Protein AF-A0A966UZ07-F1 (afdb_monomer)

Structure (mmCIF, N/CA/C/O backbone):
data_AF-A0A966UZ07-F1
#
_entry.id   AF-A0A966UZ07-F1
#
loop_
_atom_site.group_PDB
_atom_site.id
_atom_site.type_symbol
_atom_site.label_atom_id
_atom_site.label_alt_id
_atom_site.label_comp_id
_atom_site.label_asym_id
_atom_site.label_entity_id
_atom_site.label_seq_id
_atom_site.pdbx_PDB_ins_code
_atom_site.Cartn_x
_atom_site.Cartn_y
_atom_site.Cartn_z
_atom_site.occupancy
_atom_site.B_iso_or_equiv
_atom_site.auth_seq_id
_atom_site.auth_comp_id
_atom_site.auth_asym_id
_atom_site.auth_atom_id
_atom_site.pdbx_PDB_model_num
ATOM 1 N N . VAL A 1 1 ? 39.379 7.204 -19.255 1.00 56.56 1 VAL A N 1
ATOM 2 C CA . VAL A 1 1 ? 38.805 5.836 -19.252 1.00 56.56 1 VAL A CA 1
ATOM 3 C C . VAL A 1 1 ? 37.739 5.782 -20.336 1.00 56.56 1 VAL A C 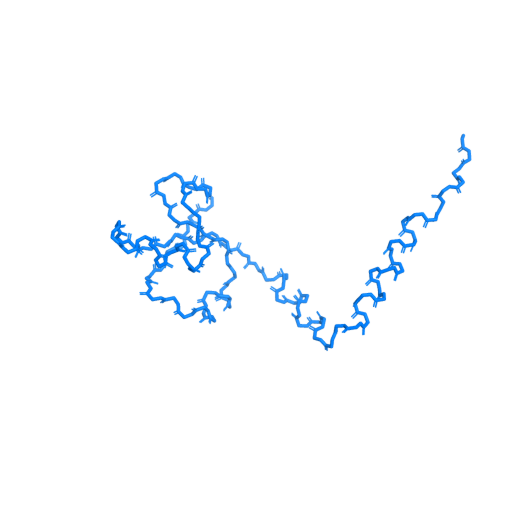1
ATOM 5 O O . VAL A 1 1 ? 36.778 6.531 -20.200 1.00 56.56 1 VAL A O 1
ATOM 8 N N . PRO A 1 2 ? 37.898 5.022 -21.434 1.00 53.38 2 PRO A N 1
ATOM 9 C CA . PRO A 1 2 ? 36.825 4.905 -22.415 1.00 53.38 2 PRO A CA 1
ATOM 10 C C . PRO A 1 2 ? 35.706 4.027 -21.837 1.00 53.38 2 PRO A C 1
ATOM 12 O O . PRO A 1 2 ? 35.971 2.978 -21.248 1.00 53.38 2 PRO A O 1
ATOM 15 N N . VAL A 1 3 ? 34.454 4.470 -21.966 1.00 54.72 3 VAL A N 1
ATOM 16 C CA . VAL A 1 3 ? 33.272 3.709 -21.540 1.00 54.72 3 VAL A CA 1
ATOM 17 C C . VAL A 1 3 ? 32.961 2.683 -22.627 1.00 54.72 3 VAL A C 1
ATOM 19 O O . VAL A 1 3 ? 32.349 2.996 -23.639 1.00 54.72 3 VAL A O 1
ATOM 22 N N . TRP A 1 4 ? 33.408 1.449 -22.426 1.00 55.00 4 TRP A N 1
ATOM 23 C CA . TRP A 1 4 ? 33.135 0.314 -23.317 1.00 55.00 4 TRP A CA 1
ATOM 24 C C . TRP A 1 4 ? 31.809 -0.398 -22.986 1.00 55.00 4 TRP A C 1
ATOM 26 O O . TRP A 1 4 ? 31.401 -1.318 -23.687 1.00 55.00 4 TRP A O 1
ATOM 36 N N . ALA A 1 5 ? 31.105 0.040 -21.937 1.00 57.09 5 ALA A N 1
ATOM 37 C CA . ALA A 1 5 ? 29.856 -0.549 -21.466 1.00 57.09 5 ALA A CA 1
ATOM 38 C C . ALA A 1 5 ? 28.657 0.389 -21.691 1.00 57.09 5 ALA A C 1
ATOM 40 O O . ALA A 1 5 ? 27.947 0.743 -20.757 1.00 57.09 5 ALA A O 1
ATOM 41 N N . ALA A 1 6 ? 28.393 0.759 -22.945 1.00 54.38 6 ALA A N 1
ATOM 42 C CA . ALA A 1 6 ? 27.106 1.352 -23.336 1.00 54.38 6 ALA A CA 1
ATOM 43 C C . ALA A 1 6 ? 25.955 0.313 -23.370 1.00 54.38 6 ALA A C 1
ATOM 45 O O . ALA A 1 6 ? 24.826 0.647 -23.709 1.00 54.38 6 ALA A O 1
ATOM 46 N N . HIS A 1 7 ? 26.230 -0.956 -23.039 1.00 64.31 7 HIS A N 1
ATOM 47 C CA . HIS A 1 7 ? 25.333 -2.069 -23.351 1.00 64.31 7 HIS A CA 1
ATOM 48 C C . HIS A 1 7 ? 24.337 -2.432 -22.244 1.00 64.31 7 HIS A C 1
ATOM 50 O O . HIS A 1 7 ? 23.199 -2.732 -22.564 1.00 64.31 7 HIS A O 1
ATOM 56 N N . ARG A 1 8 ? 24.696 -2.390 -20.950 1.00 74.12 8 ARG A N 1
ATOM 57 C CA . ARG A 1 8 ? 23.796 -2.928 -19.905 1.00 74.12 8 ARG A CA 1
ATOM 58 C C . ARG A 1 8 ? 22.498 -2.123 -19.774 1.00 74.12 8 ARG A C 1
ATOM 60 O O . ARG A 1 8 ? 21.432 -2.709 -19.861 1.00 74.12 8 ARG A O 1
ATOM 67 N N . ALA A 1 9 ? 22.590 -0.798 -19.649 1.00 85.00 9 ALA A N 1
ATOM 68 C CA . ALA A 1 9 ? 21.405 0.050 -19.510 1.00 85.00 9 ALA A CA 1
ATOM 69 C C . ALA A 1 9 ? 20.488 -0.024 -20.744 1.00 85.00 9 ALA A C 1
ATOM 71 O O . ALA A 1 9 ? 19.271 -0.066 -20.605 1.00 85.00 9 ALA A O 1
ATOM 72 N N . LEU A 1 10 ? 21.067 -0.086 -21.950 1.00 86.12 10 LEU A N 1
ATOM 73 C CA . LEU A 1 10 ? 20.292 -0.237 -23.181 1.00 86.12 10 LEU A CA 1
ATOM 74 C C . LEU A 1 10 ? 19.610 -1.609 -23.244 1.00 86.12 10 LEU A C 1
ATOM 76 O O . LEU A 1 10 ? 18.427 -1.686 -23.560 1.00 86.12 10 LEU A O 1
ATOM 80 N N . THR A 1 11 ? 20.333 -2.676 -22.904 1.00 88.00 11 THR A N 1
ATOM 81 C CA . THR A 1 11 ? 19.785 -4.032 -22.817 1.00 88.00 11 THR A CA 1
ATOM 82 C C . THR A 1 11 ? 18.654 -4.117 -21.788 1.00 88.00 11 THR A C 1
ATOM 84 O O . THR A 1 11 ? 17.624 -4.715 -22.085 1.00 88.00 11 THR A O 1
ATOM 87 N N . ASP A 1 12 ? 18.788 -3.472 -20.625 1.00 89.31 12 ASP A N 1
ATOM 88 C CA . ASP A 1 12 ? 17.732 -3.406 -19.605 1.00 89.31 12 ASP A CA 1
ATOM 89 C C . ASP A 1 12 ? 16.489 -2.670 -20.134 1.00 89.31 12 ASP A C 1
ATOM 91 O O . ASP A 1 12 ? 15.372 -3.164 -19.980 1.00 89.31 12 ASP A O 1
ATOM 95 N N . CYS A 1 13 ? 16.666 -1.535 -20.823 1.00 90.88 13 CYS A N 1
ATOM 96 C CA . CYS A 1 13 ? 15.563 -0.819 -21.469 1.00 90.88 13 CYS A CA 1
ATOM 97 C C . CYS A 1 13 ? 14.856 -1.681 -22.525 1.00 90.88 13 CYS A C 1
ATOM 99 O O . CYS A 1 13 ? 13.629 -1.700 -22.570 1.00 90.88 13 CYS A O 1
ATOM 101 N N . ILE A 1 14 ? 15.609 -2.421 -23.348 1.00 91.31 14 ILE A N 1
ATOM 102 C CA . ILE A 1 14 ? 15.040 -3.332 -24.353 1.00 91.31 14 ILE A CA 1
ATOM 103 C C . ILE A 1 14 ? 14.225 -4.435 -23.673 1.00 91.31 14 ILE A C 1
ATOM 105 O O . ILE A 1 14 ? 13.098 -4.705 -24.090 1.00 91.31 14 ILE A O 1
ATOM 109 N N . TYR A 1 15 ? 14.755 -5.050 -22.612 1.00 92.69 15 TYR A N 1
ATOM 110 C CA . TYR A 1 15 ? 14.028 -6.080 -21.873 1.00 92.69 15 TYR A CA 1
ATOM 111 C C . TYR A 1 15 ? 12.760 -5.538 -21.212 1.00 92.69 15 TYR A C 1
ATOM 113 O O . TYR A 1 15 ? 11.721 -6.193 -21.287 1.00 92.69 15 TYR A O 1
ATOM 121 N N . LEU A 1 16 ? 12.810 -4.345 -20.611 1.00 93.19 16 LEU A N 1
ATOM 122 C CA . LEU A 1 16 ? 11.622 -3.693 -20.054 1.00 93.19 16 LEU A CA 1
ATOM 123 C C . LEU A 1 16 ? 10.551 -3.478 -21.130 1.00 93.19 16 LEU A C 1
ATOM 125 O O . LEU A 1 16 ? 9.400 -3.852 -20.909 1.00 93.19 16 LEU A O 1
ATOM 129 N N . SER A 1 17 ? 10.928 -2.974 -22.309 1.00 93.75 17 SER A N 1
ATOM 130 C CA . SER A 1 17 ? 10.001 -2.799 -23.435 1.00 93.75 17 SER A CA 1
ATOM 131 C C . SER A 1 17 ? 9.370 -4.120 -23.883 1.00 93.75 17 SER A C 1
ATOM 133 O O . SER A 1 17 ? 8.153 -4.196 -24.014 1.00 93.75 17 SER A O 1
ATOM 135 N N . GLN A 1 18 ? 10.158 -5.189 -24.035 1.00 95.06 18 GLN A N 1
ATOM 136 C CA . GLN A 1 18 ? 9.644 -6.510 -24.431 1.00 95.06 18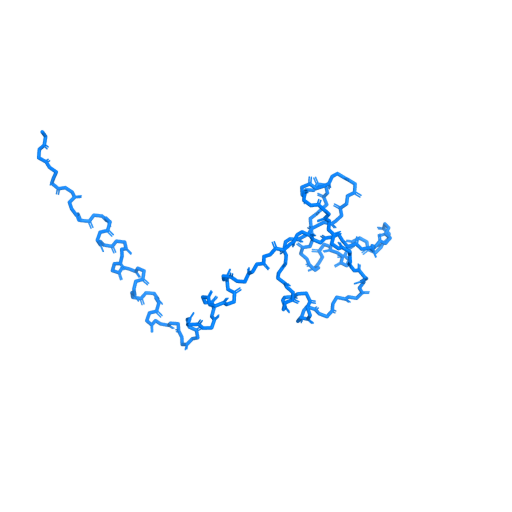 GLN A CA 1
ATOM 137 C C . GLN A 1 18 ? 8.687 -7.123 -23.400 1.00 95.06 18 GLN A C 1
ATOM 139 O O . GLN A 1 18 ? 7.781 -7.878 -23.758 1.00 95.06 18 GLN A O 1
ATOM 144 N N . VAL A 1 19 ? 8.895 -6.846 -22.111 1.00 94.31 19 VAL A N 1
ATOM 145 C CA . VAL A 1 19 ? 7.973 -7.266 -21.047 1.00 94.31 19 VAL A CA 1
ATOM 146 C C . VAL A 1 19 ? 6.678 -6.460 -21.125 1.00 94.31 19 VAL A C 1
ATOM 148 O O . VAL A 1 19 ? 5.594 -7.037 -21.060 1.00 94.31 19 VAL A O 1
ATOM 151 N N . PHE A 1 20 ? 6.785 -5.147 -21.311 1.00 94.31 20 PHE A N 1
ATOM 152 C CA . PHE A 1 20 ? 5.647 -4.240 -21.434 1.00 94.31 20 PHE A CA 1
ATOM 153 C C . PHE A 1 20 ? 4.780 -4.524 -22.666 1.00 94.31 20 PHE A C 1
ATOM 155 O O . PHE A 1 20 ? 3.558 -4.509 -22.546 1.00 94.31 20 PHE A O 1
ATOM 162 N N . GLU A 1 21 ? 5.371 -4.900 -23.803 1.00 94.88 21 GLU A N 1
ATOM 163 C CA . GLU A 1 21 ? 4.644 -5.322 -25.015 1.00 94.88 21 GLU A CA 1
ATOM 164 C C . GLU A 1 21 ? 3.709 -6.521 -24.785 1.00 94.88 21 GLU A C 1
ATOM 166 O O . GLU A 1 21 ? 2.714 -6.681 -25.489 1.00 94.88 21 GLU A O 1
ATOM 171 N N . ARG A 1 22 ? 4.003 -7.371 -23.794 1.00 95.12 22 ARG A N 1
ATOM 172 C CA . ARG A 1 22 ? 3.187 -8.551 -23.461 1.00 95.12 22 ARG A CA 1
ATOM 173 C C . ARG A 1 22 ? 2.043 -8.233 -22.494 1.00 95.12 22 ARG A C 1
ATOM 175 O O . ARG A 1 22 ? 1.255 -9.123 -22.183 1.00 95.12 22 ARG A O 1
ATOM 182 N N . CYS A 1 23 ? 1.958 -6.998 -22.003 1.00 95.56 23 CYS A N 1
ATOM 183 C CA . CYS A 1 23 ? 0.972 -6.563 -21.024 1.00 95.56 23 CYS A CA 1
ATOM 184 C C . CYS A 1 23 ? -0.166 -5.811 -21.728 1.00 95.56 23 CYS A C 1
ATOM 186 O O . CYS A 1 23 ? -0.042 -4.633 -22.056 1.00 95.56 23 CYS A O 1
ATOM 188 N N . SER A 1 24 ? -1.291 -6.488 -21.963 1.00 95.06 24 SER A N 1
ATOM 189 C CA . SER A 1 24 ? -2.433 -5.926 -22.706 1.00 95.06 24 SER A CA 1
ATOM 190 C C . SER A 1 24 ? -3.083 -4.705 -22.041 1.00 95.06 24 SER A C 1
ATOM 192 O O . SER A 1 24 ? -3.753 -3.923 -22.706 1.00 95.06 24 SER A O 1
ATOM 194 N N . ASP A 1 25 ? -2.903 -4.547 -20.733 1.00 95.81 25 ASP A N 1
ATOM 195 C CA . ASP A 1 25 ? -3.488 -3.510 -19.881 1.00 95.81 25 ASP A CA 1
ATOM 196 C C . ASP A 1 25 ? -2.437 -2.546 -19.296 1.00 95.81 25 ASP A C 1
ATOM 198 O O . ASP A 1 25 ? -2.707 -1.857 -18.311 1.00 95.81 25 ASP A O 1
ATOM 202 N N . LEU A 1 26 ? -1.248 -2.463 -19.909 1.00 95.38 26 LEU A N 1
ATOM 203 C CA . LEU A 1 26 ? -0.114 -1.684 -19.399 1.00 95.38 26 LEU A CA 1
ATOM 204 C C . LEU A 1 26 ? -0.476 -0.240 -19.025 1.00 95.38 26 LEU A C 1
ATOM 206 O O . LEU A 1 26 ? -0.171 0.206 -17.924 1.00 95.38 26 LEU A O 1
ATOM 210 N N . GLU A 1 27 ? -1.140 0.488 -19.923 1.00 95.25 27 GLU A N 1
ATOM 211 C CA . GLU A 1 27 ? -1.531 1.889 -19.704 1.00 95.25 27 GLU A CA 1
ATOM 212 C C . GLU A 1 27 ? -2.445 2.058 -18.484 1.00 95.25 27 GLU A C 1
ATOM 214 O O . GLU A 1 27 ? -2.346 3.034 -17.734 1.00 95.25 27 GLU A O 1
ATOM 219 N N . THR A 1 28 ? -3.328 1.085 -18.258 1.00 95.25 28 THR A N 1
ATOM 220 C CA . THR A 1 28 ? -4.191 1.051 -17.080 1.00 95.25 28 THR A CA 1
ATOM 221 C C . THR A 1 28 ? -3.349 0.805 -15.836 1.00 95.25 28 THR A C 1
ATOM 223 O O . THR A 1 28 ? -3.403 1.603 -14.904 1.00 95.25 28 THR A O 1
ATOM 226 N N . LEU A 1 29 ? -2.497 -0.222 -15.836 1.00 94.38 29 LEU A N 1
ATOM 227 C CA . LEU A 1 29 ? -1.624 -0.542 -14.703 1.00 94.38 29 LEU A CA 1
ATOM 228 C C . LEU A 1 29 ? -0.690 0.614 -14.325 1.00 94.38 29 LEU A C 1
ATOM 230 O O . LEU A 1 29 ? -0.494 0.880 -13.138 1.00 94.38 29 LEU A O 1
ATOM 234 N N . LEU A 1 30 ? -0.138 1.326 -15.311 1.00 94.62 30 LEU A N 1
ATOM 235 C CA . LEU A 1 30 ? 0.702 2.502 -15.083 1.00 94.62 30 LEU A CA 1
ATOM 236 C C . LEU A 1 30 ? -0.100 3.631 -14.435 1.00 94.62 30 LEU A C 1
ATOM 238 O O . LEU A 1 30 ? 0.304 4.147 -13.394 1.00 94.62 30 LEU A O 1
ATOM 242 N N . ARG A 1 31 ? -1.268 3.965 -14.994 1.00 95.62 31 ARG A N 1
ATOM 243 C CA . ARG A 1 31 ? -2.161 4.993 -14.442 1.00 95.62 31 ARG A CA 1
ATOM 244 C C . ARG A 1 31 ? -2.537 4.694 -12.996 1.00 95.62 31 ARG A C 1
ATOM 246 O O . ARG A 1 31 ? -2.437 5.562 -12.135 1.00 95.62 31 ARG A O 1
ATOM 253 N N . GLU A 1 32 ? -2.924 3.454 -12.740 1.00 94.94 32 GLU A N 1
ATOM 254 C CA . GLU A 1 32 ? -3.291 2.947 -11.425 1.00 94.94 32 GLU A CA 1
ATOM 255 C C . GLU A 1 32 ? -2.116 2.940 -10.439 1.00 94.94 32 GLU A C 1
ATOM 257 O O . GLU A 1 32 ? -2.271 3.256 -9.258 1.00 94.94 32 GLU A O 1
ATOM 262 N N . GLY A 1 33 ? -0.925 2.581 -10.916 1.00 93.06 33 GLY A N 1
ATOM 263 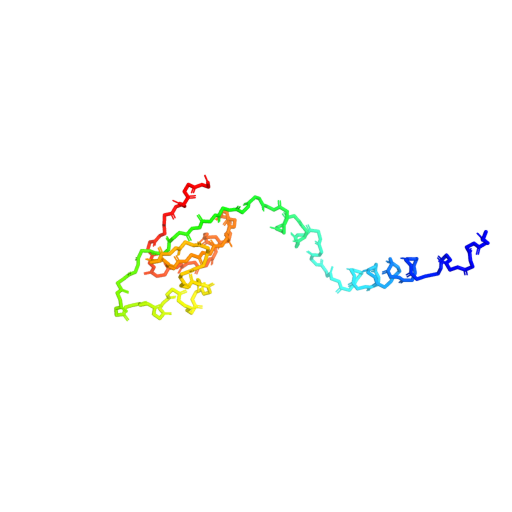C CA . GLY A 1 33 ? 0.306 2.574 -10.135 1.00 93.06 33 GLY A CA 1
ATOM 264 C C . GLY A 1 33 ? 0.761 3.975 -9.727 1.00 93.06 33 GLY A C 1
ATOM 265 O O . GLY A 1 33 ? 1.318 4.129 -8.635 1.00 93.06 33 GLY A O 1
ATOM 266 N N . SER A 1 34 ? 0.486 4.973 -10.572 1.00 95.12 34 SER A N 1
ATOM 267 C CA . SER A 1 34 ? 0.790 6.391 -10.357 1.00 95.12 34 SER A CA 1
ATOM 268 C C . SER A 1 34 ? -0.220 7.129 -9.475 1.00 95.12 34 SER A C 1
ATOM 270 O O . SER A 1 34 ? 0.021 8.285 -9.127 1.00 95.12 34 SER A O 1
ATOM 272 N N . GLU A 1 35 ? -1.333 6.500 -9.088 1.00 96.62 35 GLU A N 1
ATOM 273 C CA . GLU A 1 35 ? -2.300 7.115 -8.177 1.00 96.62 35 GLU A CA 1
ATOM 274 C C . GLU A 1 35 ? -1.646 7.477 -6.830 1.00 96.62 35 GLU A C 1
ATOM 276 O O . GLU A 1 35 ? -0.858 6.690 -6.285 1.00 96.62 35 GLU A O 1
ATOM 281 N N . PRO A 1 36 ? -1.991 8.635 -6.235 1.00 95.19 36 PRO A N 1
ATOM 282 C CA . PRO A 1 36 ? -1.486 9.005 -4.922 1.00 95.19 36 PRO A CA 1
ATOM 283 C C . PRO A 1 36 ? -1.941 7.981 -3.877 1.00 95.19 36 PRO A C 1
ATOM 285 O O . PRO A 1 36 ? -3.119 7.625 -3.790 1.00 95.19 36 PRO A O 1
ATOM 288 N N . LYS A 1 37 ? -0.989 7.509 -3.067 1.00 95.31 37 LYS A N 1
ATOM 289 C CA . LYS A 1 37 ? -1.240 6.537 -1.997 1.00 95.31 37 LYS A CA 1
ATOM 290 C C . LYS A 1 37 ? -1.098 7.202 -0.642 1.00 95.31 37 LYS A C 1
ATOM 292 O O . LYS A 1 37 ? -0.073 7.819 -0.357 1.00 95.31 37 LYS A O 1
ATOM 297 N N . GLN A 1 38 ? -2.090 6.993 0.211 1.00 95.38 38 GLN A N 1
ATOM 298 C CA . GLN A 1 38 ? -2.073 7.421 1.603 1.00 95.38 38 GLN A CA 1
ATOM 299 C C . GLN A 1 38 ? -1.960 6.208 2.525 1.00 95.38 38 GLN A C 1
ATOM 301 O O . GLN A 1 38 ? -2.327 5.087 2.165 1.00 95.38 38 GLN A O 1
ATOM 306 N N . LEU A 1 39 ? -1.410 6.419 3.718 1.00 96.56 39 LEU A N 1
ATOM 307 C CA . LEU A 1 39 ? -1.390 5.406 4.759 1.00 96.56 39 LEU A CA 1
ATOM 308 C C . LEU A 1 39 ? -2.752 5.353 5.464 1.00 96.56 39 LEU A C 1
ATOM 310 O O . LEU A 1 39 ? -3.223 6.358 5.988 1.00 96.56 39 LEU A O 1
ATOM 314 N N . TYR A 1 40 ? -3.355 4.171 5.516 1.00 96.56 40 TYR A N 1
ATOM 315 C CA . TYR A 1 40 ? -4.599 3.916 6.238 1.00 96.56 40 TYR A CA 1
ATOM 316 C C . TYR A 1 40 ? -4.340 3.024 7.445 1.00 96.56 40 TYR A C 1
ATOM 318 O O . TYR A 1 40 ? -3.556 2.077 7.360 1.00 96.56 40 TYR A O 1
ATOM 326 N N . ARG A 1 41 ? -5.027 3.308 8.554 1.00 96.75 41 ARG A N 1
ATOM 327 C CA . ARG A 1 41 ? -5.118 2.451 9.740 1.00 96.75 41 ARG A CA 1
ATOM 328 C C . ARG A 1 41 ? -6.409 1.640 9.669 1.00 96.75 41 ARG A C 1
ATOM 330 O O . ARG A 1 41 ? -7.476 2.219 9.473 1.00 96.75 41 ARG A O 1
ATOM 337 N N . ALA A 1 42 ? -6.313 0.327 9.862 1.00 97.19 42 ALA A N 1
ATOM 338 C CA . ALA A 1 42 ? -7.477 -0.537 10.042 1.00 97.19 42 ALA A CA 1
ATOM 339 C C . ALA A 1 42 ? -8.028 -0.402 11.469 1.00 97.19 42 ALA A C 1
ATOM 341 O O . ALA A 1 42 ? -7.264 -0.452 12.435 1.00 97.19 42 ALA A O 1
ATOM 342 N N . GLN A 1 43 ? -9.343 -0.239 11.589 1.00 96.00 43 GLN A N 1
ATOM 343 C CA . GLN A 1 43 ? -10.064 -0.163 12.858 1.00 96.00 43 GLN A CA 1
ATOM 344 C C . GLN A 1 43 ? -10.632 -1.546 13.180 1.00 96.00 43 GLN A C 1
ATOM 346 O O . GLN A 1 43 ? -11.785 -1.840 12.881 1.00 96.00 43 GLN A O 1
ATOM 351 N N . VAL A 1 44 ? -9.782 -2.414 13.727 1.00 95.94 44 VAL A N 1
ATOM 352 C CA . VAL A 1 44 ? -10.132 -3.795 14.088 1.00 95.94 44 VAL A CA 1
ATOM 353 C C . VAL A 1 44 ? -9.837 -4.054 15.557 1.00 95.94 44 VAL A C 1
ATOM 355 O O . VAL A 1 44 ? -8.869 -3.522 16.110 1.00 95.94 44 VAL A O 1
ATOM 358 N N . SER A 1 45 ? -10.657 -4.896 16.180 1.00 93.75 45 SER A N 1
ATOM 359 C CA . SER A 1 45 ? -10.382 -5.415 17.516 1.00 93.75 45 SER A CA 1
ATOM 360 C C . SER A 1 45 ? -9.196 -6.393 17.499 1.00 93.75 45 SER A C 1
ATOM 362 O O . SER A 1 45 ? -8.733 -6.847 16.448 1.00 93.75 45 SER A O 1
ATOM 364 N N . PHE A 1 46 ? -8.677 -6.738 18.680 1.00 90.44 46 PHE A N 1
ATOM 365 C CA . PHE A 1 46 ? -7.590 -7.713 18.788 1.00 90.44 46 PHE A CA 1
ATOM 366 C C . PHE A 1 46 ? -8.002 -9.110 18.298 1.00 90.44 46 PHE A C 1
ATOM 368 O O . PHE A 1 46 ? -7.195 -9.801 17.676 1.00 90.44 46 PHE A O 1
ATOM 375 N N . GLU A 1 47 ? -9.248 -9.513 18.541 1.00 94.38 47 GLU A N 1
ATOM 376 C CA . GLU A 1 47 ? -9.791 -10.807 18.107 1.00 94.38 47 GLU A CA 1
ATOM 377 C C . GLU A 1 47 ? -9.882 -10.878 16.573 1.00 94.38 47 GLU A C 1
ATOM 379 O O . GLU A 1 47 ? -9.507 -11.873 15.945 1.00 94.38 47 GLU A O 1
ATOM 384 N N . GLU A 1 48 ? -10.242 -9.758 15.948 1.00 95.69 48 GLU A N 1
ATOM 385 C CA . GLU A 1 48 ? -10.421 -9.618 14.500 1.00 95.69 48 GLU A CA 1
ATOM 386 C C . GLU A 1 48 ? -9.146 -9.201 13.755 1.00 95.69 48 GLU A C 1
ATOM 388 O O . GLU A 1 48 ? -9.169 -8.962 12.548 1.00 95.69 48 GLU A O 1
ATOM 393 N N . ARG A 1 49 ? -7.990 -9.153 14.432 1.00 95.00 49 ARG A N 1
ATOM 394 C CA . ARG A 1 49 ? -6.698 -8.758 13.831 1.00 95.00 49 ARG A CA 1
ATOM 395 C C . ARG A 1 49 ? -6.336 -9.537 12.562 1.00 95.00 49 ARG A C 1
ATOM 397 O O . ARG A 1 49 ? -5.586 -9.048 11.719 1.00 95.00 49 ARG A O 1
ATOM 404 N N . HIS A 1 50 ? -6.849 -10.760 12.442 1.00 95.75 50 HIS A N 1
ATOM 405 C CA . HIS A 1 50 ? -6.660 -11.611 11.277 1.00 95.75 50 HIS A CA 1
ATOM 406 C C . HIS A 1 50 ? -7.283 -10.989 10.017 1.00 95.75 50 HIS A C 1
ATOM 408 O O . HIS A 1 50 ? -6.633 -11.012 8.979 1.00 95.75 50 HIS A O 1
ATOM 414 N N . LEU A 1 51 ? -8.434 -10.311 10.119 1.00 96.44 51 LEU A N 1
ATOM 415 C CA . LEU A 1 51 ? -9.065 -9.614 8.992 1.00 96.44 51 LEU A CA 1
ATOM 416 C C . LEU A 1 51 ? -8.126 -8.561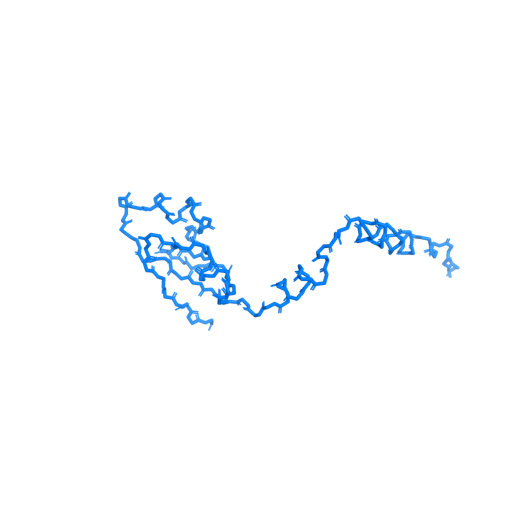 8.393 1.00 96.44 51 LEU A C 1
ATOM 418 O O . LEU A 1 51 ? -7.942 -8.499 7.179 1.00 96.44 51 LEU A O 1
ATOM 422 N N . ALA A 1 52 ? -7.479 -7.758 9.243 1.00 96.38 52 ALA A N 1
ATOM 423 C CA . ALA A 1 52 ? -6.527 -6.746 8.791 1.00 96.38 52 ALA A CA 1
ATOM 424 C C . ALA A 1 52 ? -5.284 -7.379 8.147 1.00 96.38 52 ALA A C 1
ATOM 426 O O . ALA A 1 52 ? -4.832 -6.927 7.091 1.00 96.38 52 ALA A O 1
ATOM 427 N N . ARG A 1 53 ? -4.742 -8.442 8.752 1.00 95.50 53 ARG A N 1
ATOM 428 C CA . ARG A 1 53 ? -3.598 -9.184 8.205 1.00 95.50 53 ARG A CA 1
ATOM 429 C C . ARG A 1 53 ? -3.904 -9.764 6.826 1.00 95.50 53 ARG A C 1
ATOM 431 O O . ARG A 1 53 ? -3.090 -9.614 5.915 1.00 95.50 53 ARG A O 1
ATOM 438 N N . ASP A 1 54 ? -5.056 -10.406 6.685 1.00 95.81 54 ASP A N 1
ATOM 439 C CA . ASP A 1 54 ? -5.465 -11.102 5.467 1.00 95.81 54 ASP A CA 1
ATOM 440 C C . ASP A 1 54 ? -5.796 -10.084 4.358 1.00 95.81 54 ASP A C 1
ATOM 442 O O . ASP A 1 54 ? -5.446 -10.284 3.197 1.00 95.81 54 ASP A O 1
ATOM 446 N N . ALA A 1 55 ? -6.295 -8.901 4.733 1.00 95.31 55 ALA A N 1
ATOM 447 C CA . ALA A 1 55 ? -6.395 -7.726 3.8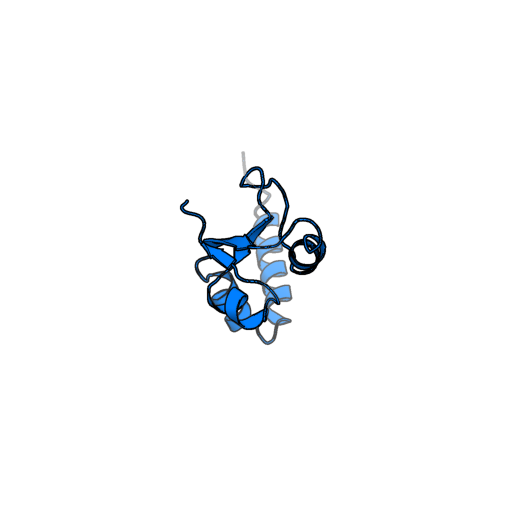68 1.00 95.31 55 ALA A CA 1
ATOM 448 C C . ALA A 1 55 ? -5.045 -7.022 3.595 1.00 95.31 55 ALA A C 1
ATOM 450 O O . ALA A 1 55 ? -5.011 -5.917 3.048 1.00 95.31 55 ALA A O 1
ATOM 451 N N . GLY A 1 56 ? -3.913 -7.613 3.979 1.00 95.19 56 GLY A N 1
ATOM 452 C CA . GLY A 1 56 ? -2.572 -7.124 3.657 1.00 95.19 56 GLY A CA 1
ATOM 453 C C . GLY A 1 56 ? -2.081 -5.938 4.492 1.00 95.19 56 GLY A C 1
ATOM 454 O O . GLY A 1 56 ? -1.054 -5.350 4.145 1.00 95.19 56 GLY A O 1
ATOM 455 N N . PHE A 1 57 ? -2.766 -5.570 5.578 1.00 96.62 57 PHE A N 1
ATOM 456 C CA . PHE A 1 57 ? -2.238 -4.596 6.534 1.00 96.62 57 PHE A CA 1
ATOM 457 C C . PHE A 1 57 ? -1.060 -5.199 7.309 1.00 96.62 57 PHE A C 1
ATOM 459 O O . PHE A 1 57 ? -0.908 -6.417 7.443 1.00 96.62 57 PHE A O 1
ATOM 466 N N . ARG A 1 58 ? -0.186 -4.330 7.817 1.00 96.69 58 ARG A N 1
ATOM 467 C CA . ARG A 1 58 ? 0.982 -4.704 8.620 1.00 96.69 58 ARG A CA 1
ATOM 468 C C . ARG A 1 58 ? 0.867 -4.102 10.013 1.00 96.69 58 ARG A C 1
ATOM 470 O O . ARG A 1 58 ? 0.569 -2.919 10.151 1.00 96.69 58 ARG A O 1
ATOM 477 N N . TRP A 1 59 ? 1.082 -4.932 11.030 1.00 95.94 59 TRP A N 1
ATOM 478 C CA . TRP A 1 59 ? 1.112 -4.515 12.429 1.00 95.94 59 TRP A CA 1
ATOM 479 C C . TRP A 1 59 ? 2.436 -3.825 12.758 1.00 95.94 59 TRP A C 1
ATOM 481 O O . TRP A 1 59 ? 3.490 -4.289 12.322 1.00 95.94 59 TRP A O 1
ATOM 491 N N . ASN A 1 60 ? 2.387 -2.753 13.549 1.00 93.75 60 ASN A N 1
ATOM 492 C CA . ASN A 1 60 ? 3.558 -2.027 14.059 1.00 93.75 60 ASN A CA 1
ATOM 493 C C . ASN A 1 60 ? 4.507 -1.464 12.982 1.00 93.75 60 ASN A C 1
ATOM 495 O O . ASN A 1 60 ? 5.670 -1.186 13.273 1.00 93.75 60 ASN A O 1
ATOM 499 N N . ASN A 1 61 ? 4.044 -1.290 11.740 1.00 90.38 61 ASN A N 1
ATOM 500 C CA . ASN A 1 61 ? 4.861 -0.732 10.664 1.00 90.38 61 ASN A CA 1
ATOM 501 C C . ASN A 1 61 ? 3.996 -0.016 9.606 1.00 90.38 61 ASN A C 1
ATOM 503 O O . ASN A 1 61 ? 3.150 -0.680 9.003 1.00 90.38 61 ASN A O 1
ATOM 507 N N . PRO A 1 62 ? 4.218 1.287 9.332 1.00 90.38 62 PRO A N 1
ATOM 508 C CA . PRO A 1 62 ? 5.178 2.189 9.993 1.00 90.38 62 PRO A CA 1
ATOM 509 C C . PRO A 1 62 ? 4.692 2.754 11.339 1.00 90.38 62 PRO A C 1
ATOM 511 O O . PRO A 1 62 ? 5.470 3.374 12.054 1.00 90.38 62 PRO A O 1
ATOM 514 N N . VAL A 1 63 ? 3.422 2.554 11.707 1.00 93.00 63 VAL A N 1
ATOM 515 C CA . VAL A 1 63 ? 2.841 3.109 12.942 1.00 93.00 63 VAL A CA 1
ATOM 516 C C . VAL A 1 63 ? 2.815 2.051 14.041 1.00 93.00 63 VAL A C 1
ATOM 518 O O . VAL A 1 63 ? 2.255 0.972 13.852 1.00 93.00 63 VAL A O 1
ATOM 521 N N . GLN A 1 64 ? 3.381 2.374 15.204 1.00 93.69 64 GLN A N 1
ATOM 522 C CA . GLN A 1 64 ? 3.352 1.504 16.382 1.00 93.69 64 GLN A CA 1
ATOM 523 C C . GLN A 1 64 ? 1.925 1.342 16.927 1.00 93.69 64 GLN A C 1
ATOM 525 O O . GLN A 1 64 ? 1.135 2.286 16.947 1.00 93.69 64 GLN A O 1
ATOM 530 N N . GLY A 1 65 ? 1.593 0.131 17.366 1.00 93.75 6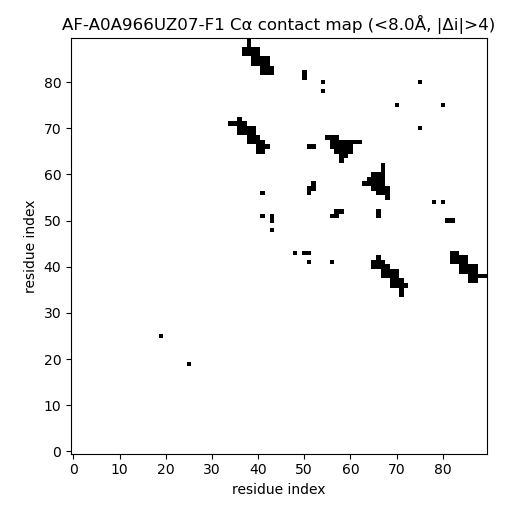5 GLY A N 1
ATOM 531 C CA . GLY A 1 65 ? 0.283 -0.231 17.904 1.00 93.75 65 GLY A CA 1
ATOM 532 C C . GLY A 1 65 ? -0.848 -0.212 16.875 1.00 93.75 65 GLY A C 1
ATOM 533 O O . GLY A 1 65 ? -2.006 -0.060 17.257 1.00 93.75 65 GLY A O 1
ATOM 534 N N . ALA A 1 66 ? -0.544 -0.299 15.576 1.00 95.19 66 ALA A N 1
ATOM 535 C CA . ALA A 1 66 ? -1.552 -0.190 14.529 1.00 95.19 66 ALA A CA 1
ATOM 536 C C . ALA A 1 66 ? -1.325 -1.151 13.365 1.00 95.19 66 ALA A C 1
ATOM 538 O O . ALA A 1 66 ? -0.197 -1.403 12.944 1.00 95.19 66 ALA A O 1
ATOM 539 N N . TRP A 1 67 ? -2.435 -1.619 12.797 1.00 97.12 67 TRP A N 1
ATOM 540 C CA . TRP A 1 67 ? -2.472 -2.243 11.482 1.00 97.12 67 TRP A CA 1
ATOM 541 C C . TRP A 1 67 ? -2.546 -1.151 10.427 1.00 97.12 67 TRP A C 1
ATOM 543 O O . TRP A 1 67 ? -3.526 -0.406 10.389 1.00 97.12 67 TRP A O 1
ATOM 553 N N . THR A 1 68 ? -1.530 -1.045 9.572 1.00 97.12 68 THR A N 1
ATOM 554 C CA . THR A 1 68 ? -1.494 -0.011 8.532 1.00 97.12 68 THR A CA 1
ATOM 555 C C . THR A 1 68 ? -1.138 -0.548 7.150 1.00 97.12 68 THR A C 1
ATOM 557 O O . THR A 1 68 ? -0.483 -1.584 7.018 1.00 97.12 68 THR A O 1
ATOM 560 N N . ARG A 1 69 ? -1.611 0.138 6.104 1.00 96.19 69 ARG A N 1
ATOM 561 C CA . ARG A 1 69 ? -1.336 -0.179 4.695 1.00 96.19 69 ARG A CA 1
ATOM 562 C C . ARG A 1 69 ? -1.379 1.095 3.853 1.00 96.19 69 ARG A C 1
ATOM 564 O O . ARG A 1 69 ? -2.236 1.945 4.079 1.00 96.19 69 ARG A O 1
ATOM 571 N N . LYS A 1 70 ? -0.472 1.232 2.879 1.00 95.69 70 LYS A N 1
ATOM 572 C CA . LYS A 1 70 ? -0.553 2.294 1.862 1.00 95.69 70 LYS A CA 1
ATOM 573 C C . LYS A 1 70 ? -1.497 1.865 0.743 1.00 95.69 70 LYS A C 1
ATOM 575 O O . LYS A 1 70 ? -1.286 0.807 0.152 1.00 95.69 70 LYS A O 1
ATOM 580 N N . LEU A 1 71 ? -2.505 2.680 0.461 1.00 96.00 71 LEU A N 1
ATOM 581 C CA . LEU A 1 71 ? -3.534 2.419 -0.547 1.00 96.00 71 LEU A CA 1
ATOM 582 C C . LEU A 1 71 ? -3.862 3.711 -1.298 1.00 96.00 71 LEU A C 1
ATOM 584 O O . LEU A 1 71 ? -3.795 4.793 -0.714 1.00 96.00 71 LEU A O 1
ATOM 588 N N . SER A 1 72 ? -4.224 3.601 -2.576 1.00 95.75 72 SER A N 1
ATOM 589 C CA . SER A 1 72 ? -4.944 4.680 -3.261 1.00 95.75 72 SER A CA 1
ATOM 590 C C . SER A 1 72 ? -6.428 4.656 -2.881 1.00 95.75 72 SER A C 1
ATOM 592 O O . SER A 1 72 ? -6.941 3.646 -2.388 1.00 95.75 72 SER A O 1
ATOM 594 N N . ALA A 1 73 ? -7.139 5.756 -3.139 1.00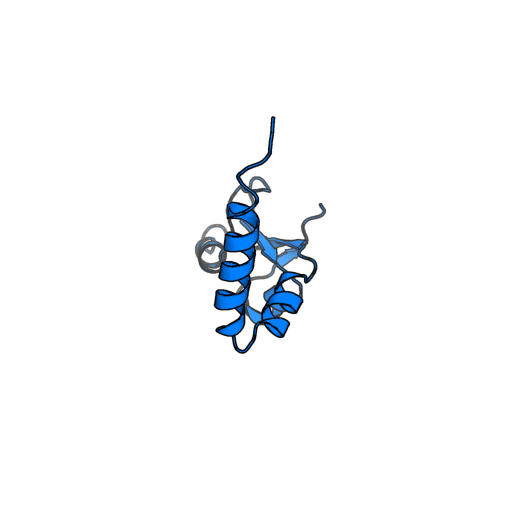 93.62 73 ALA A N 1
ATOM 595 C CA . ALA A 1 73 ? -8.580 5.829 -2.895 1.00 93.62 73 ALA A CA 1
ATOM 596 C C . ALA A 1 73 ? -9.349 4.732 -3.655 1.00 93.62 73 ALA A C 1
ATOM 598 O O . ALA A 1 73 ? -10.235 4.090 -3.094 1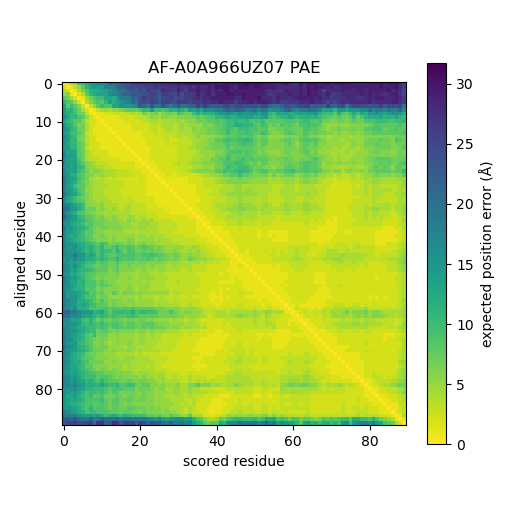.00 93.62 73 ALA A O 1
ATOM 599 N N . ARG A 1 74 ? -8.955 4.462 -4.906 1.00 93.94 74 ARG A N 1
ATOM 600 C CA . ARG A 1 74 ? -9.549 3.410 -5.736 1.00 93.94 74 ARG A CA 1
ATOM 601 C C . ARG A 1 74 ? -9.301 2.018 -5.158 1.00 93.94 74 ARG A C 1
ATOM 603 O O . ARG A 1 74 ? -10.231 1.224 -5.075 1.00 93.94 74 ARG A O 1
ATOM 610 N N . GLN A 1 75 ? -8.073 1.731 -4.715 1.00 94.94 75 GLN A N 1
ATOM 611 C CA . GLN A 1 75 ? -7.745 0.448 -4.082 1.00 94.94 75 GLN A CA 1
ATOM 612 C C . GLN A 1 75 ? -8.543 0.217 -2.796 1.00 94.94 75 GLN A C 1
ATOM 614 O O . GLN A 1 75 ? -8.963 -0.904 -2.523 1.00 94.94 75 GLN A O 1
ATOM 619 N N . LEU A 1 76 ? -8.757 1.268 -1.999 1.00 93.88 76 LEU A N 1
ATOM 620 C CA . LEU A 1 76 ? -9.566 1.165 -0.788 1.00 93.88 76 LEU A CA 1
ATOM 621 C C . LEU A 1 76 ? -11.020 0.790 -1.111 1.00 93.88 76 LEU A C 1
ATOM 623 O O . LEU A 1 76 ? -11.601 -0.045 -0.425 1.00 93.88 76 LEU A O 1
ATOM 627 N N . GLN A 1 77 ? -11.581 1.373 -2.174 1.00 92.06 77 GLN A N 1
ATOM 628 C CA . GLN A 1 77 ? -12.940 1.079 -2.634 1.00 92.06 77 GLN A CA 1
ATOM 629 C C . GLN A 1 77 ? -13.061 -0.334 -3.224 1.00 92.06 77 GLN A C 1
ATOM 631 O O . GLN A 1 77 ? -14.046 -1.018 -2.960 1.00 92.06 77 GLN A O 1
ATOM 636 N N . SER A 1 78 ? -12.064 -0.798 -3.986 1.00 92.75 78 SER A N 1
ATOM 637 C CA . SER A 1 78 ? -12.121 -2.107 -4.651 1.00 92.75 78 SER A CA 1
ATOM 638 C C . SER A 1 78 ? -11.926 -3.297 -3.710 1.00 92.75 78 SER A C 1
ATOM 640 O O . SER A 1 78 ? -12.429 -4.380 -3.990 1.00 92.75 78 SER A O 1
ATOM 642 N N . LEU A 1 79 ? -11.216 -3.114 -2.592 1.00 90.44 79 LEU A N 1
ATOM 643 C CA . LEU A 1 79 ? -10.925 -4.187 -1.636 1.00 90.44 79 LEU A CA 1
ATOM 644 C C . LEU A 1 79 ? -12.134 -4.639 -0.803 1.00 90.44 79 LEU A C 1
ATOM 646 O O . LEU A 1 79 ? -12.029 -5.684 -0.167 1.00 90.44 79 LEU A O 1
ATOM 650 N N . ALA A 1 80 ? -13.234 -3.872 -0.777 1.00 87.56 80 ALA A N 1
ATOM 651 C CA . ALA A 1 80 ? -14.453 -4.184 -0.017 1.00 87.56 80 ALA A CA 1
ATOM 652 C C . ALA A 1 80 ? -14.158 -4.692 1.412 1.00 87.56 80 ALA A C 1
ATOM 654 O O . ALA A 1 80 ? -14.586 -5.774 1.816 1.00 87.56 80 ALA A O 1
ATOM 655 N N . LEU A 1 81 ? -13.354 -3.929 2.161 1.00 93.00 81 LEU A N 1
ATOM 656 C CA . LEU A 1 81 ? -12.846 -4.354 3.466 1.00 93.00 81 LEU A CA 1
ATOM 657 C C . LEU A 1 81 ? -13.996 -4.603 4.462 1.00 93.00 81 LEU A C 1
ATOM 659 O O . LEU A 1 81 ? -14.889 -3.763 4.572 1.00 93.00 81 LEU A O 1
ATOM 663 N N . PRO A 1 82 ? -13.949 -5.689 5.258 1.00 93.50 82 PRO A N 1
ATOM 664 C CA . PRO A 1 82 ? -14.988 -6.006 6.243 1.00 93.50 82 PRO A CA 1
ATOM 665 C C . PRO A 1 82 ? -14.898 -5.153 7.524 1.00 93.50 82 PRO A C 1
ATOM 667 O O . PRO A 1 82 ? -15.583 -5.428 8.502 1.00 93.50 82 PRO A O 1
ATOM 670 N N . PHE A 1 83 ? -14.035 -4.136 7.546 1.00 94.62 83 PHE A N 1
ATOM 671 C CA . PHE A 1 83 ? -13.792 -3.252 8.683 1.00 94.62 83 PHE A CA 1
ATOM 672 C C . PHE A 1 83 ? -13.564 -1.817 8.206 1.00 94.62 83 PHE A C 1
ATOM 674 O O . PHE A 1 83 ? -13.159 -1.569 7.068 1.00 94.62 83 PHE A O 1
ATOM 681 N N . ALA A 1 84 ? -13.777 -0.857 9.104 1.00 95.44 84 ALA A N 1
ATOM 682 C CA . ALA A 1 84 ? -13.538 0.548 8.811 1.00 95.44 84 ALA A CA 1
ATOM 683 C C . ALA A 1 84 ? -12.036 0.875 8.770 1.00 95.44 84 ALA A C 1
ATOM 685 O O . ALA A 1 84 ? -11.217 0.291 9.485 1.00 95.44 84 ALA A O 1
ATOM 686 N N . THR A 1 85 ? -11.670 1.871 7.966 1.00 96.00 85 THR A N 1
ATOM 687 C CA . THR A 1 85 ? -10.303 2.403 7.917 1.00 96.00 85 THR A CA 1
ATOM 688 C C . THR A 1 85 ? -10.305 3.909 8.092 1.00 96.00 85 THR A C 1
ATOM 690 O O . THR A 1 85 ? -11.177 4.587 7.554 1.00 96.00 85 THR A O 1
ATOM 693 N N . SER A 1 86 ? -9.290 4.441 8.766 1.00 95.31 86 SER A N 1
ATOM 694 C CA . SER A 1 86 ? -9.071 5.884 8.881 1.00 95.31 86 SER A CA 1
ATOM 695 C C . SER A 1 86 ? -7.731 6.273 8.254 1.00 95.31 86 SER A C 1
ATOM 697 O O . SER A 1 86 ? -6.743 5.561 8.473 1.00 95.31 86 SER A O 1
ATOM 699 N N . PRO A 1 87 ? -7.647 7.391 7.516 1.00 95.31 87 PRO A N 1
ATOM 700 C CA . PRO A 1 87 ? -6.363 7.913 7.067 1.00 95.31 87 PRO A CA 1
ATOM 701 C C . PRO A 1 87 ? -5.469 8.235 8.270 1.00 95.31 87 PRO A C 1
ATOM 703 O O . PRO A 1 87 ? -5.936 8.744 9.289 1.00 95.31 87 PRO A O 1
ATOM 706 N N . VAL A 1 88 ? -4.179 7.931 8.157 1.00 93.19 88 VAL A N 1
ATOM 707 C CA . VAL A 1 88 ? -3.159 8.357 9.118 1.00 93.19 88 VAL A CA 1
ATOM 708 C C . VAL A 1 88 ? -2.565 9.666 8.599 1.00 93.19 88 VAL A C 1
ATOM 710 O O . VAL A 1 88 ? -2.168 9.742 7.432 1.00 93.19 88 VAL A O 1
ATOM 713 N N . ALA A 1 89 ? -2.539 10.702 9.442 1.00 81.69 89 ALA A N 1
ATOM 714 C CA . ALA A 1 89 ? -1.819 11.933 9.129 1.00 81.69 89 ALA A CA 1
ATOM 715 C C . ALA A 1 89 ? -0.332 11.595 8.946 1.00 81.69 89 ALA A C 1
ATOM 717 O O . ALA A 1 89 ? 0.228 10.843 9.744 1.00 81.69 89 ALA A O 1
ATOM 718 N N . SER A 1 90 ? 0.250 12.060 7.840 1.00 61.09 90 SER A N 1
ATOM 719 C CA . SER A 1 90 ? 1.662 11.813 7.514 1.00 61.09 90 SER A CA 1
ATOM 720 C C . SER A 1 90 ? 2.578 12.695 8.345 1.00 61.09 90 SER A C 1
ATOM 722 O O . SER A 1 90 ? 2.149 13.828 8.657 1.00 61.09 90 SER A O 1
#

Secondary structure (DSSP, 8-state):
------HHHHHHHHHHHHHHTT-TTHHHHHHHHTS--EEEEEE--STTHHHHHHTT-EETSSSTTSEEEEE-HHHHHHTT-SSEEEEPP-

pLDDT: mean 90.56, std 11.04, range [53.38, 97.19]

Foldseek 3Di:
DDPPPPDPVVVVVVVVVVVLVVDPCNVVVVVQVPADWFKKWWPDDPVCVVLLVVLPFDAPPPNHPTGIDIDHPVRVVVSPRPTDIDTDDD

Mean predicted aligned error: 6.42 Å

Sequence (90 aa):
VPVWAAHRALTDCIYLSQVFERCSDLETLLREGSEPKQLYRAQVSFEERHLARDAGFRWNNPVQGAWTRKLSARQLQSLALPFATSPVAS

Radius of gyration: 19.56 Å; Cα contacts (8 Å, |Δi|>4): 89; chains: 1; bounding box: 54×24×44 Å

Solvent-accessible surface area (backbone atoms only — not comparable to full-atom values): 5476 Å² total; per-residue (Å²): 133,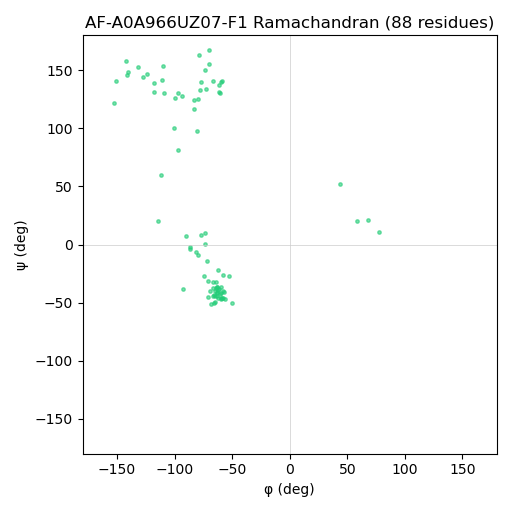86,82,85,74,76,51,63,70,53,52,49,53,51,52,52,48,61,55,50,74,72,40,94,55,45,72,57,52,51,54,63,68,67,46,71,63,48,46,30,33,56,62,63,55,83,89,48,43,58,59,45,46,74,71,64,30,31,72,53,42,93,48,76,94,34,36,25,39,75,38,29,73,65,55,58,64,72,62,66,63,97,56,56,70,44,79,52,87,130